Protein AF-A0A9N8LY83-F1 (afdb_monomer)

pLDDT: mean 87.99, std 15.15, range [40.25, 98.69]

Organism: NCBI:txid157183

Secondary structure (DSSP, 8-state):
--------PPPP-SSGGGT--SHHHHHHHHHHHHHHHHHHHHHHSS--S----------S--

Mean predicted aligned error: 7.02 Å

Solvent-accessible surface area (backbone atoms only — not comparable to full-atom values): 4348 Å² total; per-residue (Å²): 140,84,84,79,82,70,77,82,66,81,83,86,77,93,52,66,61,82,77,29,85,45,72,67,55,34,57,60,48,45,56,57,53,51,52,51,43,51,52,43,22,74,74,68,77,45,72,70,94,74,86,87,88,79,83,86,84,83,81,89,69,137

InterPro domains:
  IPR014721 Small ribosomal subunit protein uS5 domain 2-type fold, subgroup [G3DSA:3.30.230.10] (13-62)
  IPR019539 Galactokinase, N-terminal domain [PF10509] (39-62)
  IPR020568 Ribosomal protein uS5 domain 2-type superfamily [SSF54211] (29-62)

Foldseek 3Di:
DDDDPDPPPPDDDDDCCVVPVDPVVNVVVVVVVVVVQVVCCVVPVDGDPDDDDDDDDDPPDD

Structure (mmCIF, N/CA/C/O backbone):
data_AF-A0A9N8LY83-F1
#
_entry.id   AF-A0A9N8LY83-F1
#
loop_
_atom_site.group_PDB
_atom_site.id
_atom_site.type_symbol
_atom_site.label_atom_id
_atom_site.label_alt_id
_atom_site.label_comp_id
_atom_site.label_asym_id
_atom_site.label_entity_id
_atom_site.label_seq_id
_atom_site.pdbx_PDB_ins_code
_atom_site.Cartn_x
_atom_site.Cartn_y
_atom_site.Cartn_z
_atom_site.occupancy
_atom_site.B_iso_or_equiv
_atom_site.auth_seq_id
_atom_site.auth_comp_id
_atom_site.auth_asym_id
_atom_site.auth_atom_id
_atom_site.pdbx_PDB_model_num
ATOM 1 N N . MET A 1 1 ? 22.804 -33.304 -1.350 1.00 41.03 1 MET A N 1
ATOM 2 C CA . MET A 1 1 ? 22.653 -31.891 -1.755 1.00 41.03 1 MET A CA 1
ATOM 3 C C . MET A 1 1 ? 21.289 -31.761 -2.418 1.00 41.03 1 MET A C 1
ATOM 5 O O . MET A 1 1 ? 21.193 -31.938 -3.622 1.00 41.03 1 MET A O 1
ATOM 9 N N . SER A 1 2 ? 20.225 -31.603 -1.626 1.00 40.25 2 SER A N 1
ATOM 10 C CA . SER A 1 2 ? 18.856 -31.558 -2.157 1.00 40.25 2 SER A CA 1
ATOM 11 C C . SER A 1 2 ? 18.459 -30.117 -2.443 1.00 40.25 2 SER A C 1
ATOM 13 O O . SER A 1 2 ? 18.391 -29.296 -1.533 1.00 40.25 2 SER A O 1
ATOM 15 N N . SER A 1 3 ? 18.212 -29.836 -3.717 1.00 54.44 3 SER A N 1
ATOM 16 C CA . SER A 1 3 ? 17.590 -28.619 -4.224 1.00 54.44 3 SER A CA 1
ATOM 17 C C . SER A 1 3 ? 16.113 -28.578 -3.826 1.00 54.44 3 SER A C 1
ATOM 19 O O . SER A 1 3 ? 15.318 -29.376 -4.321 1.00 54.44 3 SER A O 1
ATOM 21 N N . SER A 1 4 ? 15.733 -27.652 -2.949 1.00 49.09 4 SER A N 1
ATOM 22 C CA . SER A 1 4 ? 14.330 -27.302 -2.728 1.00 49.09 4 SER A CA 1
ATOM 23 C C . SER A 1 4 ? 13.913 -26.258 -3.761 1.00 49.09 4 SER A C 1
ATOM 25 O O . SER A 1 4 ? 14.320 -25.099 -3.682 1.00 49.09 4 SER A O 1
ATOM 27 N N . SER A 1 5 ? 13.109 -26.669 -4.736 1.00 54.38 5 SER A N 1
ATOM 28 C CA . SER A 1 5 ? 12.355 -25.757 -5.593 1.00 54.38 5 SER A CA 1
ATOM 29 C C . SER A 1 5 ? 11.311 -25.036 -4.734 1.00 54.38 5 SER A C 1
ATOM 31 O O . SER A 1 5 ? 10.236 -25.576 -4.481 1.00 54.38 5 SER A O 1
ATO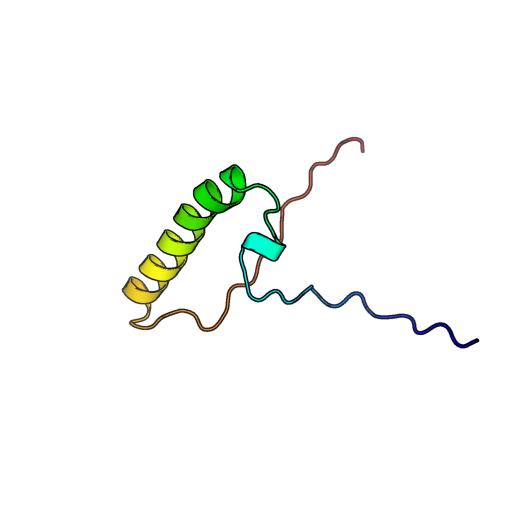M 33 N N . SER A 1 6 ? 11.639 -23.842 -4.236 1.00 55.59 6 SER A N 1
ATOM 34 C CA . SER A 1 6 ? 10.636 -22.947 -3.660 1.00 55.59 6 SER A CA 1
ATOM 35 C C . SER A 1 6 ? 9.757 -22.447 -4.796 1.00 55.59 6 SER A C 1
ATOM 37 O O . SER A 1 6 ? 10.247 -21.819 -5.728 1.00 55.59 6 SER A O 1
ATOM 39 N N . PHE A 1 7 ? 8.453 -22.705 -4.725 1.00 55.41 7 PHE A N 1
ATOM 40 C CA . PHE A 1 7 ? 7.504 -21.796 -5.355 1.00 55.41 7 PHE A CA 1
ATOM 41 C C . PHE A 1 7 ? 7.835 -20.407 -4.810 1.00 55.41 7 PHE A C 1
ATOM 43 O O . PHE A 1 7 ? 7.816 -20.242 -3.590 1.00 55.41 7 PHE A O 1
ATOM 50 N N . ASP A 1 8 ? 8.221 -19.463 -5.670 1.00 59.06 8 ASP A N 1
ATOM 51 C CA . ASP A 1 8 ? 8.562 -18.106 -5.244 1.00 59.06 8 ASP A CA 1
ATOM 52 C C . ASP A 1 8 ? 7.329 -17.491 -4.580 1.00 59.06 8 ASP A C 1
ATOM 54 O O . ASP A 1 8 ? 6.402 -17.010 -5.233 1.00 59.06 8 ASP A O 1
ATOM 58 N N . ALA A 1 9 ? 7.272 -17.601 -3.254 1.00 75.88 9 ALA A N 1
ATOM 59 C CA . ALA A 1 9 ? 6.192 -17.053 -2.466 1.00 75.88 9 ALA A CA 1
ATOM 60 C C . ALA A 1 9 ? 6.159 -15.548 -2.726 1.00 75.88 9 ALA A C 1
ATOM 62 O O . ALA A 1 9 ? 7.205 -14.896 -2.708 1.00 75.88 9 ALA A O 1
ATOM 63 N N . VAL A 1 10 ? 4.963 -14.996 -2.960 1.00 80.69 10 VAL A N 1
ATOM 64 C CA . VAL A 1 10 ? 4.789 -13.541 -3.019 1.00 80.69 10 VAL A CA 1
ATOM 65 C C . VAL A 1 10 ? 5.407 -12.967 -1.740 1.00 80.69 10 VAL A C 1
ATOM 67 O O . VAL A 1 10 ? 4.949 -13.333 -0.652 1.00 80.69 10 VAL A O 1
ATOM 70 N N . PRO A 1 11 ? 6.451 -12.123 -1.834 1.00 86.88 11 PRO A N 1
ATOM 71 C CA . PRO A 1 11 ? 7.173 -11.682 -0.653 1.00 86.88 11 PRO A CA 1
ATOM 72 C C . PRO A 1 11 ? 6.244 -10.930 0.299 1.00 86.88 11 PRO A C 1
ATOM 74 O O . PRO A 1 11 ? 5.613 -9.942 -0.080 1.00 86.88 11 PRO A O 1
ATOM 77 N N . ALA A 1 12 ? 6.164 -11.402 1.541 1.00 90.12 12 ALA A N 1
ATOM 78 C CA . ALA A 1 12 ? 5.477 -10.702 2.613 1.00 90.12 12 ALA A CA 1
ATOM 79 C C . ALA A 1 12 ? 6.486 -9.812 3.343 1.00 90.12 12 ALA A C 1
ATOM 81 O O . ALA A 1 12 ? 7.477 -10.302 3.881 1.00 90.12 12 ALA A O 1
ATOM 82 N N . VAL A 1 13 ? 6.214 -8.512 3.370 1.00 91.50 13 VAL A N 1
ATOM 83 C CA . VAL A 1 13 ? 7.055 -7.496 4.013 1.00 91.50 13 VAL A CA 1
ATOM 84 C C . VAL A 1 13 ? 6.257 -6.773 5.088 1.00 91.50 13 VAL A C 1
ATOM 86 O O . VAL A 1 13 ? 5.030 -6.674 4.991 1.00 91.50 13 VAL A O 1
ATOM 89 N N . LYS A 1 14 ? 6.935 -6.284 6.129 1.00 91.81 14 LYS A N 1
ATOM 90 C CA . LYS A 1 14 ? 6.265 -5.622 7.265 1.00 91.81 14 LYS A CA 1
ATOM 91 C C . LYS A 1 14 ? 6.312 -4.105 7.177 1.00 91.81 14 LYS A C 1
ATOM 93 O O . LYS A 1 14 ? 5.462 -3.437 7.760 1.00 91.81 14 LYS A O 1
ATOM 98 N N . THR A 1 15 ? 7.295 -3.563 6.465 1.00 92.25 15 THR A N 1
ATOM 99 C CA . THR A 1 15 ? 7.518 -2.121 6.372 1.00 92.25 15 THR A CA 1
ATOM 100 C C . THR A 1 15 ? 7.694 -1.667 4.928 1.00 92.25 15 THR A C 1
ATOM 102 O O . THR A 1 15 ? 8.168 -2.406 4.068 1.00 92.25 15 THR A O 1
ATOM 105 N N . LEU A 1 16 ? 7.343 -0.410 4.652 1.00 92.62 16 LEU A N 1
ATOM 106 C CA . LEU A 1 16 ? 7.564 0.188 3.333 1.00 92.62 16 LEU A CA 1
ATOM 107 C C . LEU A 1 16 ? 9.055 0.365 3.009 1.00 92.62 16 LEU A C 1
ATOM 109 O O . LEU A 1 16 ? 9.414 0.365 1.836 1.00 92.62 16 LEU A O 1
ATOM 113 N N . ALA A 1 17 ? 9.919 0.471 4.022 1.00 94.25 17 ALA A N 1
ATOM 114 C CA . ALA A 1 17 ? 11.368 0.575 3.844 1.00 94.25 17 ALA A CA 1
ATOM 115 C C . ALA A 1 17 ? 11.979 -0.692 3.215 1.00 94.25 17 ALA A C 1
ATOM 117 O O . ALA A 1 17 ? 12.970 -0.601 2.499 1.00 94.25 17 ALA A O 1
ATOM 118 N N . GLU A 1 18 ? 11.358 -1.861 3.415 1.00 92.06 18 GLU A N 1
ATOM 119 C CA . GLU A 1 18 ? 11.747 -3.112 2.742 1.00 92.06 18 GLU A CA 1
ATOM 120 C C . GLU A 1 18 ? 11.423 -3.095 1.234 1.00 92.06 18 GLU A C 1
ATOM 122 O O . GLU A 1 18 ? 12.008 -3.857 0.470 1.00 92.06 18 GLU A O 1
ATOM 127 N N . ILE A 1 19 ? 10.506 -2.223 0.793 1.00 91.69 19 ILE A N 1
ATOM 128 C CA . ILE A 1 19 ? 10.096 -2.072 -0.614 1.00 91.69 19 ILE A CA 1
ATOM 129 C C . ILE A 1 19 ? 10.831 -0.899 -1.280 1.00 91.69 19 ILE A C 1
ATOM 131 O O . ILE A 1 19 ? 11.185 -0.972 -2.457 1.00 91.69 19 ILE A O 1
ATOM 135 N N . TYR A 1 20 ? 11.026 0.198 -0.545 1.00 93.00 20 TYR A N 1
ATOM 136 C CA . TYR A 1 20 ? 11.578 1.454 -1.047 1.00 93.00 20 TYR A CA 1
ATOM 137 C C . TYR A 1 20 ? 12.905 1.770 -0.345 1.00 93.00 20 TYR A C 1
ATOM 139 O O . TYR A 1 20 ? 12.894 2.286 0.773 1.00 93.00 20 TYR A O 1
ATOM 147 N N . PRO A 1 21 ? 14.052 1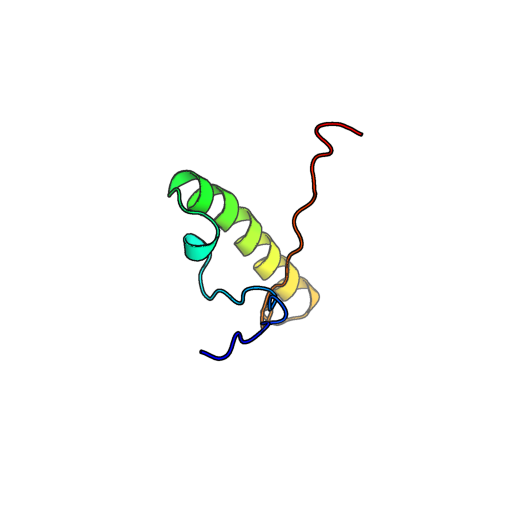.495 -0.991 1.00 89.19 21 PRO A N 1
ATOM 148 C CA . PRO A 1 21 ? 15.355 1.582 -0.336 1.00 89.19 21 PRO A CA 1
ATOM 149 C C . PRO A 1 21 ? 15.847 3.020 -0.121 1.00 89.19 21 PRO A C 1
ATOM 151 O O . PRO A 1 21 ? 16.725 3.243 0.709 1.00 89.19 21 PRO A O 1
ATOM 154 N N . SER A 1 22 ? 15.320 4.007 -0.855 1.00 95.56 22 SER A N 1
ATOM 155 C CA . SER A 1 22 ? 15.702 5.412 -0.676 1.00 95.56 22 SER A CA 1
ATOM 156 C C . SER A 1 22 ? 14.731 6.143 0.250 1.00 95.56 22 SER A C 1
ATOM 158 O O . SER A 1 22 ? 13.515 5.970 0.164 1.00 95.56 22 SER A O 1
ATOM 160 N N . SER A 1 23 ? 15.264 7.016 1.110 1.00 91.94 23 SER A N 1
ATOM 161 C CA . SER A 1 23 ? 14.463 7.846 2.023 1.00 91.94 23 SER A CA 1
ATOM 162 C C . SER A 1 23 ? 13.483 8.755 1.277 1.00 91.94 23 SER A C 1
ATOM 164 O O . SER A 1 23 ? 12.349 8.929 1.714 1.00 91.94 23 SER A O 1
ATOM 166 N N . ALA A 1 24 ? 13.897 9.282 0.121 1.00 93.88 24 ALA A N 1
ATOM 167 C CA . ALA A 1 24 ? 13.043 10.084 -0.748 1.00 93.88 24 ALA A CA 1
ATOM 168 C C . ALA A 1 24 ? 11.855 9.273 -1.295 1.00 93.88 24 ALA A C 1
ATOM 170 O O . ALA A 1 24 ? 10.713 9.714 -1.172 1.00 93.88 24 ALA A O 1
ATOM 171 N N . ALA A 1 25 ? 12.097 8.067 -1.828 1.00 93.50 25 ALA A N 1
ATOM 172 C CA . ALA A 1 25 ? 11.021 7.208 -2.322 1.00 93.50 25 ALA A CA 1
ATOM 173 C C . ALA A 1 25 ? 10.110 6.741 -1.183 1.00 93.50 25 ALA A C 1
ATOM 175 O O . ALA A 1 25 ? 8.899 6.667 -1.358 1.00 93.50 25 ALA A O 1
ATOM 176 N N . LEU A 1 26 ? 10.666 6.460 -0.003 1.00 95.25 26 LEU A N 1
ATOM 177 C CA . LEU A 1 26 ? 9.878 6.090 1.167 1.00 95.25 26 LEU A CA 1
ATOM 178 C C . LEU A 1 26 ? 8.921 7.216 1.584 1.00 95.25 26 LEU A C 1
ATOM 180 O O . LEU A 1 26 ? 7.748 6.945 1.829 1.00 95.25 26 LEU A O 1
ATOM 184 N N . ALA A 1 27 ? 9.396 8.465 1.622 1.00 94.75 27 ALA A N 1
ATOM 185 C CA . ALA A 1 27 ? 8.572 9.623 1.962 1.00 94.75 27 ALA A CA 1
ATOM 186 C C . ALA A 1 27 ? 7.457 9.856 0.931 1.00 94.75 27 ALA A C 1
ATOM 188 O O . ALA A 1 27 ? 6.294 10.001 1.300 1.00 94.75 27 ALA A O 1
ATOM 189 N N . GLU A 1 28 ? 7.794 9.827 -0.361 1.00 94.88 28 GLU A N 1
ATOM 190 C CA . GLU A 1 28 ? 6.823 9.997 -1.447 1.00 94.88 28 GLU A CA 1
ATOM 191 C C . GLU A 1 28 ? 5.747 8.903 -1.416 1.00 94.88 28 GLU A C 1
ATOM 193 O O . GLU A 1 28 ? 4.545 9.167 -1.490 1.00 94.88 28 GLU A O 1
ATOM 198 N N . GLN A 1 29 ? 6.174 7.650 -1.277 1.00 95.38 29 GLN A N 1
ATOM 199 C CA . GLN A 1 29 ? 5.272 6.511 -1.333 1.00 95.38 29 GLN A CA 1
ATOM 200 C C . GLN A 1 29 ? 4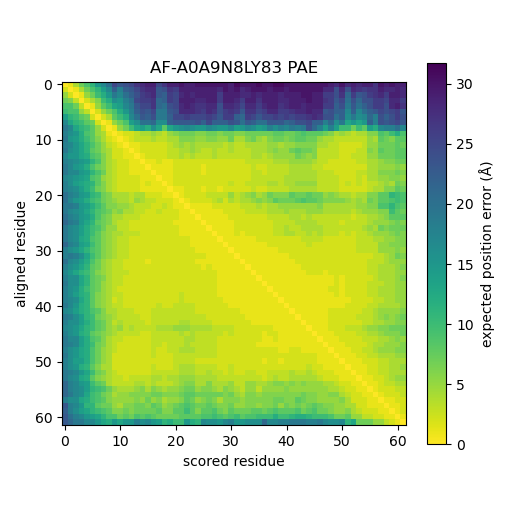.452 6.394 -0.049 1.00 95.38 29 GLN A C 1
ATOM 202 O O . GLN A 1 29 ? 3.297 5.981 -0.132 1.00 95.38 29 GLN A O 1
ATOM 207 N N . GLY A 1 30 ? 4.993 6.806 1.103 1.00 95.75 30 GLY A N 1
ATOM 208 C CA . GLY A 1 30 ? 4.284 6.870 2.384 1.00 95.75 30 GLY A CA 1
ATOM 209 C C . GLY A 1 30 ? 2.959 7.623 2.279 1.00 95.75 30 GLY A C 1
ATOM 210 O O . GLY A 1 30 ? 1.920 7.057 2.607 1.00 95.75 30 GLY A O 1
ATOM 211 N N . VAL A 1 31 ? 2.964 8.814 1.664 1.00 97.00 31 VAL A N 1
ATOM 212 C CA . VAL A 1 31 ? 1.744 9.616 1.440 1.00 97.00 31 VAL A CA 1
ATOM 213 C C . VAL A 1 31 ? 0.673 8.820 0.683 1.00 97.00 31 VAL A C 1
ATOM 215 O O . VAL A 1 31 ? -0.511 8.863 1.017 1.00 97.00 31 VAL A O 1
ATOM 218 N N . ARG A 1 32 ? 1.074 8.042 -0.331 1.00 95.44 32 ARG A N 1
ATOM 219 C CA . ARG A 1 32 ? 0.150 7.208 -1.115 1.00 95.44 32 ARG A CA 1
ATOM 220 C C . ARG A 1 32 ? -0.490 6.107 -0.266 1.00 95.44 32 ARG A C 1
ATOM 222 O O . ARG A 1 32 ? -1.684 5.847 -0.411 1.00 95.44 32 ARG A O 1
ATOM 229 N N . TRP A 1 33 ? 0.295 5.442 0.580 1.00 96.12 33 TRP A N 1
ATOM 230 C CA . TRP A 1 33 ? -0.190 4.360 1.441 1.00 96.12 33 TRP A CA 1
ATOM 231 C C . TRP A 1 33 ? -1.070 4.879 2.581 1.00 96.12 33 TRP A C 1
ATOM 233 O O . TRP A 1 33 ? -2.096 4.262 2.866 1.00 96.12 33 TRP A O 1
ATOM 243 N N . ASP A 1 34 ? -0.740 6.037 3.153 1.00 96.94 34 ASP A N 1
ATOM 244 C CA . ASP A 1 34 ? -1.544 6.690 4.192 1.00 96.94 34 ASP A CA 1
ATOM 245 C C . ASP A 1 34 ? -2.913 7.116 3.657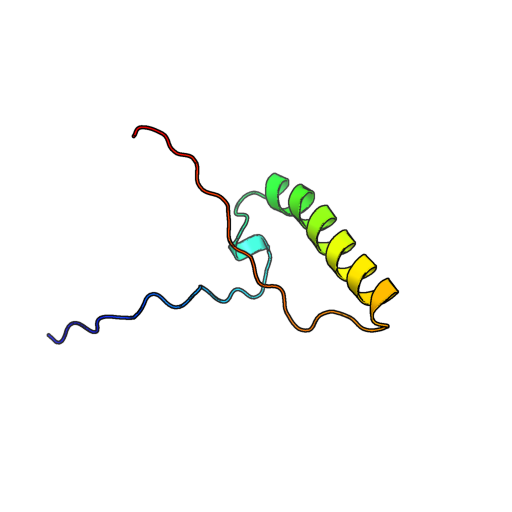 1.00 96.94 34 ASP A C 1
ATOM 247 O O . ASP A 1 34 ? -3.944 6.848 4.282 1.00 96.94 34 ASP A O 1
ATOM 251 N N . ASN A 1 35 ? -2.947 7.694 2.453 1.00 98.00 35 ASN A N 1
ATOM 252 C CA . ASN A 1 35 ? -4.197 8.049 1.782 1.00 98.00 35 ASN A CA 1
ATOM 253 C C . ASN A 1 35 ? -5.059 6.810 1.495 1.00 98.00 35 ASN A C 1
ATOM 255 O O . ASN A 1 35 ? -6.274 6.846 1.685 1.00 98.00 35 ASN A O 1
ATOM 259 N N . LEU A 1 36 ? -4.446 5.697 1.073 1.00 97.50 36 LEU A N 1
ATOM 260 C CA . LEU A 1 36 ? -5.156 4.435 0.848 1.00 97.50 36 LEU A CA 1
ATOM 261 C C . LEU A 1 36 ? -5.762 3.885 2.146 1.00 97.50 36 LEU A C 1
ATOM 263 O O . LEU A 1 36 ? -6.926 3.486 2.150 1.00 97.50 36 LEU A O 1
ATOM 267 N N . ALA A 1 37 ? -4.988 3.861 3.233 1.00 97.69 37 ALA A N 1
ATOM 268 C CA . ALA A 1 37 ? -5.449 3.361 4.525 1.00 97.69 37 ALA A CA 1
ATOM 269 C C . ALA A 1 37 ? -6.572 4.234 5.102 1.00 97.69 37 ALA A C 1
ATOM 271 O O . ALA A 1 37 ? -7.595 3.700 5.527 1.00 97.69 37 ALA A O 1
ATOM 272 N N . THR A 1 38 ? -6.412 5.560 5.032 1.00 98.44 38 THR A N 1
ATOM 273 C CA . THR A 1 38 ? -7.429 6.536 5.452 1.00 98.44 38 THR A CA 1
ATOM 274 C C . THR A 1 38 ? -8.716 6.341 4.663 1.00 98.44 38 THR A C 1
ATOM 276 O O . THR A 1 38 ? -9.783 6.166 5.244 1.00 98.44 38 THR A O 1
ATOM 279 N N . ARG A 1 39 ? -8.624 6.268 3.330 1.00 98.50 39 ARG A N 1
ATOM 280 C CA . ARG A 1 39 ? -9.805 6.097 2.482 1.00 98.50 39 ARG A CA 1
ATOM 281 C C . ARG A 1 39 ? -10.499 4.753 2.700 1.00 98.50 39 ARG A C 1
ATOM 283 O O . ARG A 1 39 ? -11.721 4.673 2.620 1.00 98.50 39 ARG A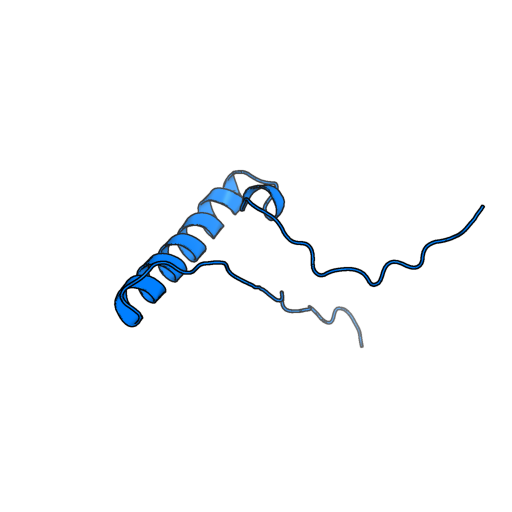 O 1
ATOM 290 N N . PHE A 1 40 ? -9.739 3.693 2.968 1.00 98.69 40 PHE A N 1
ATOM 291 C CA . PHE A 1 40 ? -10.306 2.395 3.327 1.00 98.69 40 PHE A CA 1
ATOM 292 C C . PHE A 1 40 ? -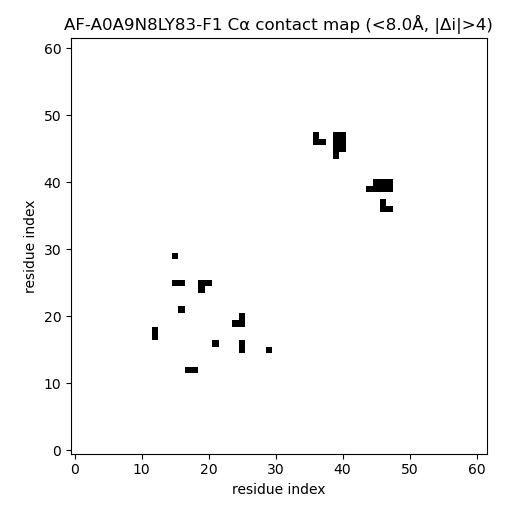11.093 2.486 4.643 1.00 98.69 40 PHE A C 1
ATOM 294 O O . PHE A 1 40 ? -12.216 1.993 4.719 1.00 98.69 40 PHE A O 1
ATOM 301 N N . GLU A 1 41 ? -10.541 3.150 5.657 1.00 98.56 41 GLU A N 1
ATOM 302 C CA . GLU A 1 41 ? -11.212 3.345 6.944 1.00 98.56 41 GLU A CA 1
ATOM 303 C C . GLU A 1 41 ? -12.477 4.204 6.819 1.00 98.56 41 GLU A C 1
ATOM 305 O O . GLU A 1 41 ? -13.503 3.836 7.384 1.00 98.56 41 GLU A O 1
ATOM 310 N N . GLU A 1 42 ? -12.460 5.263 6.007 1.00 98.56 42 GLU A N 1
ATOM 311 C CA . GLU A 1 42 ? -13.654 6.068 5.703 1.00 98.56 42 GLU A CA 1
ATOM 312 C C . GLU A 1 42 ? -14.792 5.239 5.085 1.00 98.56 42 GLU A C 1
ATOM 314 O O . GLU A 1 42 ? -15.959 5.451 5.406 1.00 98.56 42 GLU A O 1
ATOM 319 N N . ILE A 1 43 ? -14.466 4.302 4.187 1.00 98.56 43 ILE A N 1
ATOM 320 C CA . ILE A 1 43 ? -15.463 3.503 3.455 1.00 98.56 43 ILE A CA 1
ATOM 321 C C . ILE A 1 43 ? -15.975 2.330 4.300 1.00 98.56 43 ILE A C 1
ATOM 323 O O . ILE A 1 43 ? -17.157 1.995 4.236 1.00 98.56 43 ILE A O 1
ATOM 327 N N . TYR A 1 44 ? -15.097 1.683 5.069 1.00 98.31 44 TYR A N 1
ATOM 328 C CA . TYR A 1 44 ? -15.396 0.410 5.735 1.00 98.31 44 TYR A CA 1
ATOM 329 C C . TYR A 1 44 ? -15.447 0.498 7.267 1.00 98.31 44 TYR A C 1
ATOM 331 O O . TYR A 1 44 ? -15.698 -0.513 7.924 1.00 98.31 44 TYR A O 1
ATOM 339 N N . GLY A 1 45 ? -15.198 1.675 7.849 1.00 98.44 45 GLY A N 1
ATOM 340 C CA . GLY A 1 45 ? -15.253 1.928 9.292 1.00 98.44 45 GLY A CA 1
ATOM 341 C C . GLY A 1 45 ? -14.153 1.241 10.108 1.00 98.44 45 GLY A C 1
ATOM 342 O O . GLY A 1 45 ? -14.273 1.130 11.326 1.00 98.44 45 GLY A O 1
ATOM 343 N N . ARG A 1 46 ? -13.106 0.721 9.454 1.00 98.06 46 ARG A N 1
ATOM 344 C CA . ARG A 1 46 ? -11.953 0.078 10.102 1.00 98.06 46 ARG A CA 1
ATOM 345 C C . ARG A 1 46 ? -10.706 0.161 9.233 1.00 98.06 46 ARG A C 1
ATOM 347 O O . ARG A 1 46 ? -10.807 0.184 8.010 1.00 98.06 46 ARG A O 1
ATOM 354 N N . LYS A 1 47 ? -9.531 0.076 9.852 1.00 97.38 47 LYS A N 1
ATOM 355 C CA . LYS A 1 47 ? -8.250 -0.013 9.135 1.00 97.38 47 LYS A CA 1
ATOM 356 C C . LYS A 1 47 ? -8.102 -1.331 8.357 1.00 97.38 47 LYS A C 1
ATOM 358 O O . LYS A 1 47 ? -8.640 -2.360 8.783 1.00 97.38 47 LYS A O 1
ATOM 363 N N . PRO A 1 48 ? -7.368 -1.333 7.229 1.00 97.25 48 PRO A N 1
ATOM 364 C CA . PRO A 1 48 ? -7.056 -2.564 6.511 1.00 97.25 48 PRO A CA 1
ATOM 365 C C . PRO A 1 48 ? -6.136 -3.461 7.35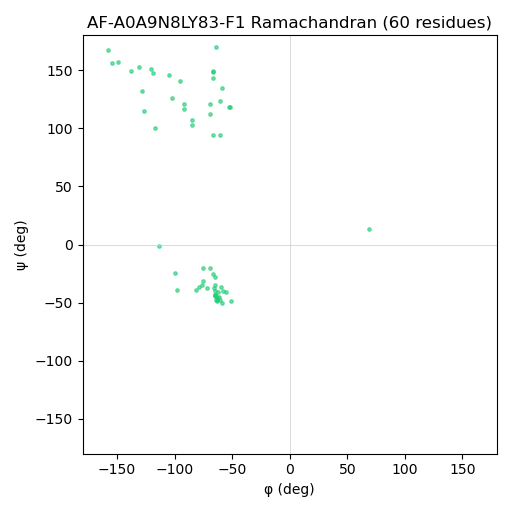3 1.00 97.25 48 PRO A C 1
ATOM 367 O O . PRO A 1 48 ? -5.237 -2.976 8.035 1.00 97.25 48 PRO A O 1
ATOM 370 N N . ALA A 1 49 ? -6.341 -4.779 7.285 1.00 96.75 49 ALA A N 1
ATOM 371 C CA . ALA A 1 49 ? -5.499 -5.746 7.999 1.00 96.75 49 ALA A CA 1
ATOM 372 C C . ALA A 1 49 ? -4.132 -5.948 7.322 1.00 96.75 49 ALA A C 1
ATOM 374 O O . ALA A 1 49 ? -3.125 -6.166 7.989 1.00 96.75 49 ALA A O 1
ATOM 375 N N . PHE A 1 50 ? -4.104 -5.883 5.992 1.00 94.50 50 PHE A N 1
ATOM 376 C CA . PHE A 1 50 ? -2.902 -5.933 5.167 1.00 94.50 50 PHE A CA 1
ATOM 377 C C . PHE A 1 50 ? -3.198 -5.298 3.807 1.00 94.50 50 PHE A C 1
ATOM 379 O O . PHE A 1 50 ? -4.362 -5.082 3.455 1.00 94.50 50 PHE A O 1
ATOM 386 N N . VAL A 1 51 ? -2.150 -5.026 3.027 1.00 93.94 51 VAL A N 1
ATOM 387 C CA . VAL A 1 51 ? -2.290 -4.568 1.643 1.00 93.94 51 VAL A CA 1
ATOM 388 C C . VAL A 1 51 ? -1.444 -5.433 0.718 1.00 93.94 51 VAL A C 1
ATOM 390 O O . VAL A 1 51 ? -0.270 -5.673 0.987 1.00 93.94 51 VAL A O 1
ATOM 393 N N . ALA A 1 52 ? -2.042 -5.890 -0.380 1.00 93.69 52 ALA A N 1
ATOM 394 C CA . ALA A 1 52 ? -1.355 -6.605 -1.450 1.00 93.69 52 ALA A CA 1
ATOM 395 C C . ALA A 1 52 ? -1.164 -5.682 -2.663 1.00 93.69 52 ALA A C 1
ATOM 397 O O . ALA A 1 52 ? -2.016 -4.840 -2.953 1.00 93.69 52 ALA A O 1
ATOM 398 N N . ARG A 1 53 ? -0.050 -5.841 -3.387 1.00 91.50 53 ARG A N 1
ATOM 399 C CA . ARG A 1 53 ? 0.234 -5.093 -4.621 1.00 91.50 53 ARG A CA 1
ATOM 400 C C . ARG A 1 53 ? 0.829 -5.996 -5.693 1.00 91.50 53 ARG A C 1
ATOM 402 O O . ARG A 1 53 ? 1.601 -6.895 -5.381 1.00 91.50 53 ARG A O 1
ATOM 409 N N . ALA A 1 54 ? 0.548 -5.666 -6.947 1.00 90.31 54 ALA A N 1
ATOM 410 C CA . ALA A 1 54 ? 1.225 -6.215 -8.113 1.00 90.31 54 ALA A CA 1
ATOM 411 C C . ALA A 1 54 ? 1.731 -5.036 -8.962 1.00 90.31 54 ALA A C 1
ATOM 413 O O . ALA A 1 54 ? 0.914 -4.223 -9.401 1.00 90.31 54 ALA A O 1
ATOM 414 N N . PRO A 1 55 ? 3.053 -4.850 -9.123 1.00 88.94 55 PRO A N 1
ATOM 415 C CA . PRO A 1 55 ? 3.568 -3.797 -9.986 1.00 88.94 55 PRO A CA 1
ATOM 416 C C . PRO A 1 55 ? 3.210 -4.087 -11.448 1.00 88.94 55 PRO A C 1
ATOM 418 O O . PRO A 1 55 ? 3.138 -5.240 -11.870 1.00 88.94 55 PRO A O 1
ATOM 421 N N . GLY A 1 56 ? 3.007 -3.024 -12.227 1.00 90.81 56 GLY A N 1
ATOM 422 C CA . GLY A 1 56 ? 2.961 -3.148 -13.679 1.00 90.81 56 GLY A CA 1
ATOM 423 C C . GLY A 1 56 ? 4.312 -3.602 -14.239 1.00 90.81 56 GLY A C 1
ATOM 424 O O . GLY A 1 56 ? 5.329 -3.605 -13.545 1.00 90.81 56 GLY A O 1
ATOM 425 N N . ARG A 1 57 ? 4.324 -3.948 -15.524 1.00 91.88 57 ARG A N 1
ATOM 426 C CA . ARG A 1 57 ? 5.537 -4.302 -16.268 1.00 91.88 57 ARG A CA 1
ATOM 427 C C . ARG A 1 57 ? 5.741 -3.336 -17.424 1.00 91.88 57 ARG A C 1
ATOM 429 O O . ARG A 1 57 ? 4.768 -2.877 -18.018 1.00 91.88 57 ARG A O 1
ATOM 436 N N . VAL A 1 58 ? 6.996 -3.071 -17.766 1.00 93.62 58 VAL A N 1
ATOM 437 C CA . VAL A 1 58 ? 7.359 -2.322 -18.974 1.00 93.62 58 VAL A CA 1
ATOM 438 C C . 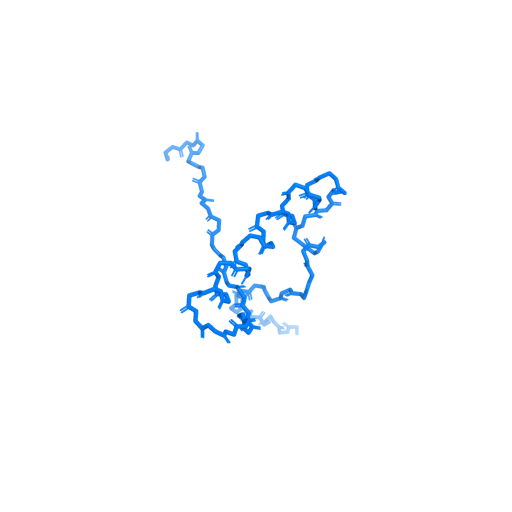VAL A 1 58 ? 7.821 -3.325 -20.024 1.00 93.62 58 VAL A C 1
ATOM 440 O O . VAL A 1 58 ? 8.690 -4.148 -19.746 1.00 93.62 58 VAL A O 1
ATOM 443 N N . ASN A 1 59 ? 7.227 -3.288 -21.217 1.00 93.62 59 ASN A N 1
ATOM 444 C CA . ASN A 1 59 ? 7.705 -4.088 -22.342 1.00 93.62 59 ASN A CA 1
ATOM 445 C C . ASN A 1 59 ? 8.836 -3.334 -23.044 1.00 93.62 59 ASN A C 1
ATOM 447 O O . ASN A 1 59 ? 8.567 -2.367 -23.749 1.00 93.62 59 ASN A O 1
ATOM 451 N N . ILE A 1 60 ? 10.084 -3.738 -22.810 1.00 92.00 60 ILE A N 1
ATOM 452 C CA . ILE A 1 60 ? 11.257 -3.029 -23.349 1.00 92.00 60 ILE A CA 1
ATOM 453 C C . ILE A 1 60 ? 11.478 -3.383 -24.826 1.00 92.00 60 ILE A C 1
ATOM 455 O O . ILE A 1 60 ? 11.829 -2.525 -25.629 1.00 92.00 60 ILE A O 1
ATOM 459 N N . ILE A 1 61 ? 11.217 -4.634 -25.193 1.00 89.31 61 ILE A N 1
ATOM 460 C CA . ILE A 1 61 ? 11.178 -5.124 -26.570 1.00 89.31 61 ILE A CA 1
ATOM 461 C C . ILE A 1 61 ? 10.162 -6.271 -26.640 1.00 89.31 61 ILE A C 1
ATOM 463 O O . ILE A 1 61 ? 9.816 -6.821 -25.595 1.00 89.31 61 ILE A O 1
ATOM 467 N N . GLY A 1 62 ? 9.631 -6.541 -27.839 1.00 73.19 62 GLY A N 1
ATOM 468 C CA . GLY A 1 62 ? 8.625 -7.579 -28.107 1.00 73.19 62 GLY A CA 1
ATOM 469 C 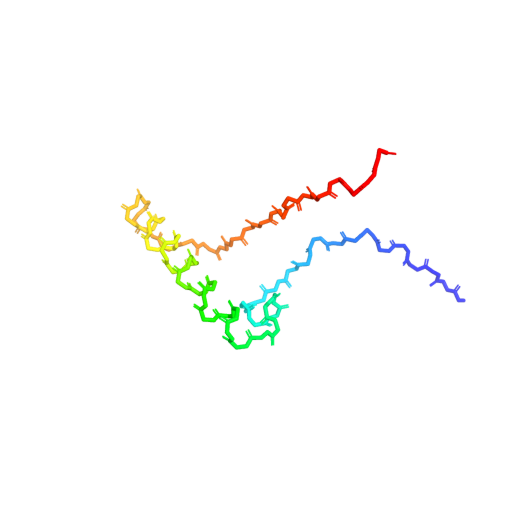C . GLY A 1 62 ? 9.062 -8.961 -27.657 1.00 73.19 62 GLY A C 1
ATOM 470 O O . GLY A 1 62 ? 10.013 -9.479 -28.278 1.00 73.19 62 GLY A O 1
#

Radius of gyration: 16.43 Å; Cα contacts (8 Å, |Δi|>4): 19; chains: 1; bounding box: 38×42×38 Å

Sequence (62 aa):
MSSSSSFDAVPAVKTLAEIYPSSAALAEQGVRWDNLATRFEEIYGRKPAFVARAPGRVNIIG